Protein AF-A0A5C7WGX9-F1 (afdb_monomer_lite)

Radius of gyration: 15.66 Å; chains: 1; bounding box: 33×18×45 Å

pLDDT: mean 82.38, std 13.72, range [46.34, 97.25]

Sequence (60 aa):
VIGVRAYAQNATAAGLDPVARQAWQWFVTEVPQRSLHNWQNAAARLIAADLRSRSVLSQP

Foldseek 3Di:
DPDLPLDDPPRDLPPPDPVSSVVSVCCNPPPDPVRVVVVVVVVVVVVVVVVVVVVVVPDD

Secondary structure (DSSP, 8-state):
-----TT-TT--ST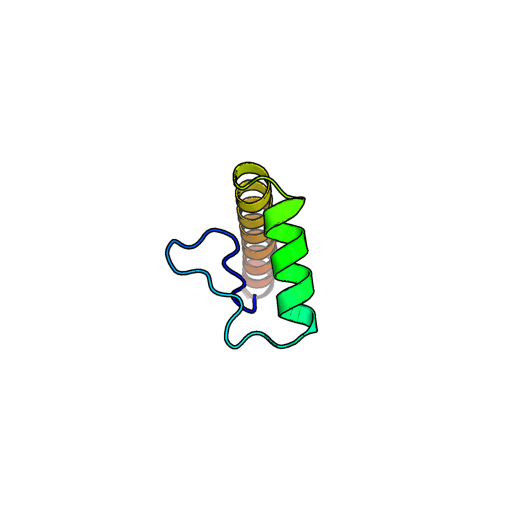T--HHHHHHHHHHHHHS-HHHHHHHHHHHHHHHHHHHHHHHHHT--

Structure (mmCIF, N/CA/C/O backbone):
data_AF-A0A5C7WGX9-F1
#
_entry.id   AF-A0A5C7WGX9-F1
#
loop_
_atom_site.group_PDB
_atom_site.id
_atom_site.type_symbol
_atom_site.label_atom_id
_atom_site.label_alt_id
_atom_site.label_comp_id
_atom_site.label_asym_id
_atom_site.label_entity_id
_atom_site.label_seq_id
_atom_site.pdbx_PDB_ins_code
_atom_site.Cartn_x
_atom_site.Cartn_y
_atom_site.Cartn_z
_atom_site.occupancy
_atom_site.B_iso_or_equiv
_atom_site.auth_seq_id
_atom_site.auth_comp_id
_atom_site.auth_asym_id
_atom_site.auth_atom_id
_atom_site.pdbx_PDB_model_num
ATOM 1 N N . VAL A 1 1 ? -9.816 -5.320 0.177 1.00 46.34 1 VAL A N 1
ATOM 2 C CA . VAL A 1 1 ? -9.060 -4.605 -0.879 1.00 46.34 1 VAL A CA 1
ATOM 3 C C . VAL A 1 1 ? -9.123 -5.470 -2.121 1.00 46.34 1 VAL A C 1
ATOM 5 O O . VAL A 1 1 ? -8.740 -6.630 -2.009 1.00 46.34 1 VAL A O 1
ATOM 8 N N . ILE A 1 2 ? -9.674 -4.978 -3.241 1.00 50.78 2 ILE A N 1
ATOM 9 C CA . ILE A 1 2 ? -9.626 -5.719 -4.515 1.00 50.78 2 ILE A CA 1
ATOM 10 C C . ILE A 1 2 ? -8.157 -6.073 -4.756 1.00 50.78 2 ILE A C 1
ATOM 12 O O . ILE A 1 2 ? -7.288 -5.206 -4.691 1.00 50.78 2 ILE A O 1
ATOM 16 N N . GLY A 1 3 ? -7.891 -7.377 -4.838 1.00 54.72 3 GLY A N 1
ATOM 17 C CA . GLY A 1 3 ? -6.611 -8.003 -4.518 1.00 54.72 3 GLY A CA 1
ATOM 18 C C . GLY A 1 3 ? -5.542 -7.786 -5.576 1.00 54.72 3 GLY A C 1
ATOM 19 O O . GLY A 1 3 ? -5.089 -8.740 -6.202 1.00 54.72 3 GLY A O 1
ATOM 20 N N . VAL A 1 4 ? -5.107 -6.543 -5.745 1.00 60.91 4 VAL A N 1
ATOM 21 C CA . VAL A 1 4 ? -3.931 -6.189 -6.533 1.00 60.91 4 VAL A CA 1
ATOM 22 C C . VAL A 1 4 ? -2.702 -6.666 -5.759 1.00 60.91 4 VAL A C 1
ATOM 24 O O . VAL A 1 4 ? -2.094 -5.950 -4.965 1.00 60.91 4 VAL A O 1
ATOM 27 N N . ARG A 1 5 ?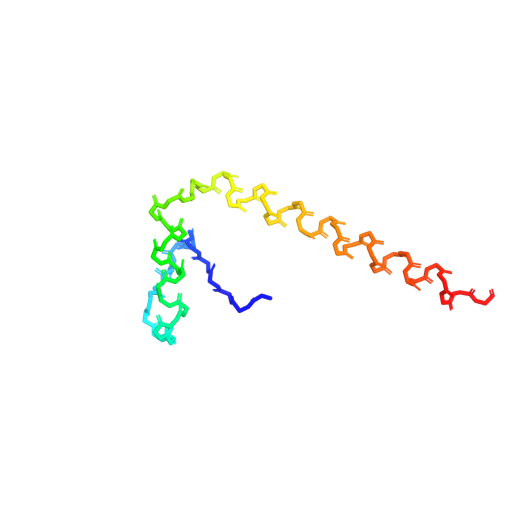 -2.365 -7.945 -5.930 1.00 66.31 5 ARG A N 1
AT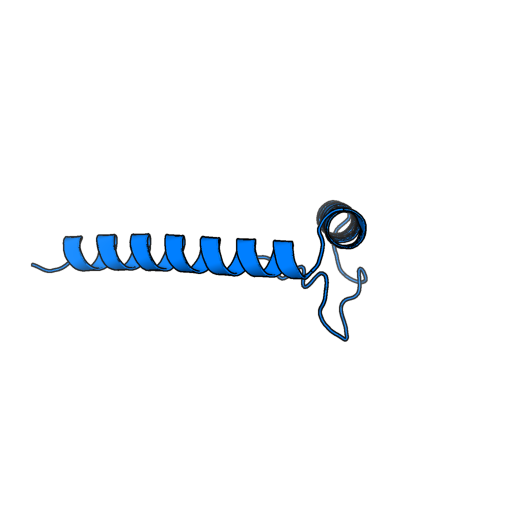OM 28 C CA . ARG A 1 5 ? -1.160 -8.544 -5.362 1.00 66.31 5 ARG A CA 1
ATOM 29 C C . ARG A 1 5 ? 0.026 -8.170 -6.244 1.00 66.31 5 ARG A C 1
ATOM 31 O O . ARG A 1 5 ? 0.475 -8.994 -7.024 1.00 66.31 5 ARG A O 1
ATOM 38 N N . ALA A 1 6 ? 0.520 -6.938 -6.118 1.00 62.50 6 ALA A N 1
ATOM 39 C CA . ALA A 1 6 ? 1.637 -6.408 -6.910 1.00 62.50 6 ALA A CA 1
ATOM 40 C C . ALA A 1 6 ? 2.854 -7.357 -6.989 1.00 62.50 6 ALA A C 1
ATOM 42 O O . ALA A 1 6 ? 3.476 -7.461 -8.036 1.00 62.50 6 ALA A O 1
ATOM 43 N N . TYR A 1 7 ? 3.115 -8.119 -5.918 1.00 63.00 7 TYR A N 1
ATOM 44 C CA . TYR A 1 7 ? 4.258 -9.035 -5.803 1.00 63.00 7 TYR A CA 1
ATOM 45 C C . TYR A 1 7 ? 3.879 -10.501 -5.535 1.00 63.00 7 TYR A C 1
ATOM 47 O O . TYR A 1 7 ? 4.681 -11.253 -4.983 1.00 63.00 7 TYR A O 1
ATOM 55 N N . ALA A 1 8 ? 2.656 -10.942 -5.854 1.00 70.88 8 ALA A N 1
ATOM 56 C CA . ALA A 1 8 ? 2.389 -12.382 -5.793 1.00 70.88 8 ALA A CA 1
ATOM 57 C C . ALA A 1 8 ? 3.152 -13.116 -6.899 1.00 70.88 8 ALA A C 1
ATOM 59 O O . ALA A 1 8 ? 3.265 -12.611 -8.010 1.00 70.88 8 ALA A O 1
ATOM 60 N N . GLN A 1 9 ? 3.598 -14.342 -6.612 1.00 65.81 9 GLN A N 1
ATOM 61 C CA . GLN A 1 9 ? 4.331 -15.178 -7.574 1.00 65.81 9 GLN A CA 1
ATOM 62 C C . GLN A 1 9 ? 3.590 -15.343 -8.919 1.00 65.81 9 GLN A C 1
ATOM 64 O O . GLN A 1 9 ? 4.231 -15.419 -9.954 1.00 65.81 9 GLN A O 1
ATOM 69 N N . ASN A 1 10 ? 2.249 -15.313 -8.909 1.00 63.09 10 ASN A N 1
ATOM 70 C CA . ASN A 1 10 ? 1.391 -15.394 -10.101 1.00 63.09 10 ASN A CA 1
ATOM 71 C C . ASN A 1 10 ? 0.604 -14.096 -10.358 1.00 63.09 10 ASN A C 1
ATOM 73 O O . ASN A 1 10 ? -0.525 -14.131 -10.850 1.00 63.09 10 ASN A O 1
ATOM 77 N N . ALA A 1 11 ? 1.136 -12.946 -9.946 1.00 66.94 11 ALA A N 1
ATOM 78 C CA . ALA A 1 11 ? 0.495 -11.663 -10.195 1.00 66.94 11 ALA A CA 1
ATOM 79 C C . ALA A 1 11 ? 0.464 -11.377 -11.700 1.00 66.94 11 ALA A C 1
ATOM 81 O O . ALA A 1 11 ? 1.506 -11.207 -12.326 1.00 66.94 11 ALA A O 1
ATOM 82 N N . THR A 1 12 ? -0.733 -11.313 -12.279 1.00 68.38 12 THR A N 1
ATOM 83 C CA . THR A 1 12 ? -0.924 -10.932 -13.677 1.00 68.38 12 THR A CA 1
ATOM 84 C C . THR A 1 12 ? -1.887 -9.762 -13.778 1.00 68.38 12 THR A C 1
ATOM 86 O O . THR A 1 12 ? -2.874 -9.681 -13.049 1.00 68.38 12 THR A O 1
ATOM 89 N N . ALA A 1 13 ? -1.605 -8.855 -14.711 1.00 66.75 13 ALA A N 1
ATOM 90 C CA . ALA A 1 13 ? -2.522 -7.786 -15.089 1.00 66.75 13 ALA A CA 1
ATOM 91 C C . ALA A 1 13 ? -3.707 -8.291 -15.941 1.00 66.75 13 ALA A C 1
ATOM 93 O O . ALA A 1 13 ? -4.601 -7.506 -16.292 1.00 66.75 13 ALA A O 1
ATOM 94 N N . ALA A 1 14 ? -3.702 -9.577 -16.317 1.00 72.06 14 ALA A N 1
ATOM 95 C CA . ALA A 1 14 ? -4.797 -10.222 -17.025 1.00 72.06 14 ALA A CA 1
ATOM 96 C C . ALA A 1 14 ? -6.042 -10.281 -16.126 1.00 72.06 14 ALA A C 1
ATOM 98 O O . ALA A 1 14 ? -5.975 -10.715 -14.980 1.00 72.06 14 ALA A O 1
ATOM 99 N N . GLY A 1 15 ? -7.178 -9.809 -16.643 1.00 76.69 15 GLY A N 1
ATOM 100 C CA . GLY A 1 15 ? -8.443 -9.753 -15.902 1.00 76.69 15 GLY A CA 1
ATOM 101 C C . GLY A 1 15 ? -8.644 -8.511 -15.024 1.00 76.69 15 GLY A C 1
ATOM 102 O O . GLY A 1 15 ? -9.731 -8.345 -14.482 1.00 76.69 15 GLY A O 1
ATOM 103 N N . LEU A 1 16 ? -7.653 -7.616 -14.911 1.00 81.69 16 LEU A N 1
ATOM 104 C CA . LEU A 1 16 ? -7.853 -6.298 -14.298 1.00 81.69 16 LEU A CA 1
ATOM 105 C C . LEU A 1 16 ? -8.577 -5.356 -15.265 1.00 81.69 16 LEU A C 1
ATOM 107 O O . LEU A 1 16 ? -8.280 -5.337 -16.467 1.00 81.69 16 LEU A O 1
ATOM 111 N N . ASP A 1 17 ? -9.486 -4.545 -14.727 1.00 86.50 17 ASP A N 1
ATOM 112 C CA . ASP A 1 17 ? -10.021 -3.398 -15.453 1.00 86.50 17 ASP A CA 1
ATOM 113 C C . ASP A 1 17 ? -8.891 -2.378 -15.737 1.00 86.50 17 ASP A C 1
ATOM 115 O O . ASP A 1 17 ? -7.813 -2.448 -15.128 1.00 86.50 17 ASP A O 1
ATOM 119 N N . PRO A 1 18 ? -9.091 -1.432 -16.669 1.00 86.81 18 PRO A N 1
ATOM 120 C CA . PRO A 1 18 ? -8.051 -0.482 -17.054 1.00 86.81 18 PRO A CA 1
ATOM 121 C C . PRO A 1 18 ? -7.479 0.318 -15.876 1.00 86.81 18 PRO A C 1
ATOM 123 O O . PRO A 1 18 ? -6.265 0.527 -15.815 1.00 86.81 18 PRO A O 1
ATOM 126 N N . VAL A 1 19 ? -8.321 0.718 -14.916 1.00 89.19 19 VAL A N 1
ATOM 127 C CA . VAL A 1 19 ? -7.884 1.513 -13.761 1.00 89.19 19 VAL A CA 1
ATOM 128 C C . VAL A 1 19 ? -7.054 0.663 -12.804 1.00 89.19 19 VAL A C 1
ATOM 130 O O . VAL A 1 19 ? -5.961 1.080 -12.406 1.00 89.19 19 VAL A O 1
ATOM 133 N N . ALA A 1 20 ? -7.505 -0.551 -12.472 1.00 85.38 20 ALA A N 1
ATOM 134 C CA . ALA A 1 20 ? -6.732 -1.446 -11.616 1.00 85.38 20 ALA A CA 1
ATOM 135 C C . ALA A 1 20 ? -5.405 -1.860 -12.263 1.00 85.38 20 ALA A C 1
ATOM 137 O O . ALA A 1 20 ? -4.406 -2.005 -11.555 1.00 85.38 20 ALA A O 1
ATOM 138 N N . ARG A 1 21 ? -5.357 -2.002 -13.595 1.00 86.12 21 ARG A N 1
ATOM 139 C CA . ARG A 1 21 ? -4.106 -2.266 -14.319 1.00 86.12 21 ARG A CA 1
ATOM 140 C C . ARG A 1 21 ? -3.122 -1.105 -14.190 1.00 86.12 21 ARG A C 1
ATOM 142 O O . ARG A 1 21 ? -1.957 -1.355 -13.892 1.00 86.12 21 ARG A O 1
ATOM 149 N N . GLN A 1 22 ? -3.580 0.133 -14.373 1.00 88.56 22 GLN A N 1
ATOM 150 C CA . GLN A 1 22 ? -2.729 1.318 -14.230 1.00 88.56 22 GLN A CA 1
ATOM 151 C C . GLN A 1 22 ? -2.190 1.452 -12.800 1.00 88.56 22 GLN A C 1
ATOM 153 O O . GLN A 1 22 ? -1.000 1.699 -12.603 1.00 88.56 22 GLN A O 1
ATOM 158 N N . ALA A 1 23 ? -3.049 1.239 -11.801 1.00 87.88 23 ALA A N 1
ATOM 159 C CA . ALA A 1 23 ? -2.641 1.252 -10.402 1.00 87.88 23 ALA A CA 1
ATOM 160 C C . ALA A 1 23 ? -1.621 0.142 -10.103 1.00 87.88 23 ALA A C 1
ATOM 162 O O . ALA A 1 23 ? -0.604 0.402 -9.464 1.00 87.88 23 ALA A O 1
ATOM 163 N N . TRP A 1 24 ? -1.857 -1.082 -10.592 1.00 85.88 24 TRP A N 1
ATOM 164 C CA . TRP A 1 24 ? -0.920 -2.198 -10.430 1.00 85.88 24 TRP A CA 1
ATOM 165 C C . TRP A 1 24 ? 0.446 -1.888 -11.046 1.00 85.88 24 TRP A C 1
ATOM 167 O O . TRP A 1 24 ? 1.454 -2.100 -10.379 1.00 85.88 24 TRP A O 1
ATOM 177 N N . GLN A 1 25 ? 0.479 -1.341 -12.268 1.00 87.88 25 GLN A N 1
ATOM 178 C CA . GLN A 1 25 ? 1.723 -0.939 -12.933 1.00 87.88 25 GLN A CA 1
ATOM 179 C C . GLN A 1 25 ? 2.486 0.106 -12.117 1.00 87.88 25 GLN A C 1
ATOM 181 O O . GLN A 1 25 ? 3.668 -0.073 -11.847 1.00 87.88 25 GLN A O 1
ATOM 186 N N . TRP A 1 26 ? 1.801 1.150 -11.649 1.00 89.81 26 TRP A N 1
ATOM 187 C CA . TRP A 1 26 ? 2.426 2.154 -10.793 1.00 89.81 26 TRP A CA 1
ATOM 188 C C . TRP A 1 26 ? 2.991 1.538 -9.505 1.00 89.81 26 TRP A C 1
ATOM 190 O O . TRP A 1 26 ? 4.127 1.821 -9.142 1.00 89.81 26 TRP A O 1
ATOM 200 N N . PHE A 1 27 ? 2.251 0.638 -8.845 1.00 88.12 27 PHE A N 1
ATOM 201 C CA . PHE A 1 27 ? 2.735 -0.027 -7.633 1.00 88.12 27 PHE A CA 1
ATOM 202 C C . PHE A 1 27 ? 4.014 -0.830 -7.873 1.00 88.12 27 PHE A C 1
ATOM 204 O O . PHE A 1 27 ? 4.937 -0.726 -7.072 1.00 88.12 27 PHE A O 1
ATOM 211 N N . VAL A 1 28 ? 4.083 -1.628 -8.944 1.00 85.00 28 VAL A N 1
ATOM 212 C CA . VAL A 1 28 ? 5.267 -2.468 -9.195 1.00 85.00 28 VAL A CA 1
ATOM 213 C C . VAL A 1 28 ? 6.489 -1.656 -9.627 1.00 85.00 28 VAL A C 1
ATOM 215 O O . VAL A 1 28 ? 7.608 -2.095 -9.361 1.00 85.00 28 VAL A O 1
ATOM 218 N N . THR A 1 29 ? 6.283 -0.494 -10.256 1.00 90.69 29 THR A N 1
ATOM 219 C CA . THR A 1 29 ? 7.360 0.385 -10.736 1.00 90.69 29 THR A CA 1
ATOM 220 C C . THR A 1 29 ? 7.854 1.355 -9.662 1.00 90.69 29 THR A C 1
ATOM 222 O O . THR A 1 29 ? 9.060 1.511 -9.498 1.00 90.69 29 THR A O 1
ATOM 225 N N . GLU A 1 30 ? 6.948 1.979 -8.908 1.00 93.62 30 GLU A N 1
ATOM 226 C CA . GLU A 1 30 ? 7.270 3.128 -8.046 1.00 93.62 30 GLU A CA 1
ATOM 227 C C . GLU A 1 30 ? 7.357 2.778 -6.556 1.00 93.62 30 GLU A C 1
ATOM 229 O O . GLU A 1 30 ? 7.948 3.521 -5.769 1.00 93.62 30 GLU A O 1
ATOM 234 N N . VAL A 1 31 ? 6.767 1.659 -6.125 1.00 90.25 31 VAL A N 1
ATOM 235 C CA . VAL A 1 31 ? 6.664 1.318 -4.700 1.00 90.25 31 VAL A CA 1
ATOM 236 C C . VAL A 1 31 ? 7.463 0.058 -4.400 1.00 90.25 31 VAL A C 1
ATOM 238 O O . VAL A 1 31 ? 6.971 -1.032 -4.651 1.00 90.25 31 VAL A O 1
ATOM 241 N N . PRO A 1 32 ? 8.642 0.141 -3.757 1.00 90.44 32 PRO A N 1
ATOM 242 C CA . PRO A 1 32 ? 9.400 -1.048 -3.384 1.00 90.44 32 PRO A CA 1
ATOM 243 C C . PRO A 1 32 ? 8.569 -2.049 -2.567 1.00 90.44 32 PRO A C 1
ATOM 245 O O . PRO A 1 32 ? 7.828 -1.663 -1.657 1.00 90.44 32 PRO A O 1
ATOM 248 N N . GLN A 1 33 ? 8.767 -3.350 -2.807 1.00 87.12 33 GLN A N 1
ATOM 249 C CA . GLN A 1 33 ? 8.019 -4.433 -2.147 1.00 87.12 33 GLN A CA 1
ATOM 250 C C . GLN A 1 33 ? 7.989 -4.310 -0.614 1.00 87.12 33 GLN A C 1
ATOM 252 O O . GLN A 1 33 ? 6.948 -4.524 0.011 1.00 87.12 33 GLN A O 1
ATOM 257 N N . ARG A 1 34 ? 9.113 -3.927 0.009 1.00 91.44 34 ARG A N 1
ATOM 258 C CA . ARG A 1 34 ? 9.197 -3.728 1.466 1.00 91.44 34 ARG A CA 1
ATOM 259 C C . ARG A 1 34 ? 8.307 -2.575 1.945 1.00 91.44 34 ARG A C 1
ATOM 261 O O . ARG A 1 34 ? 7.664 -2.702 2.984 1.00 91.44 34 ARG A O 1
ATOM 268 N N . SER A 1 35 ? 8.246 -1.477 1.194 1.00 93.94 35 SER A N 1
ATOM 269 C CA . SER A 1 35 ? 7.390 -0.327 1.505 1.00 93.94 35 SER A CA 1
ATOM 270 C C . SER A 1 35 ? 5.916 -0.694 1.386 1.00 93.94 35 SER A C 1
ATOM 272 O O . SER A 1 35 ? 5.155 -0.427 2.316 1.00 93.94 35 SER A O 1
ATOM 274 N N . LEU A 1 36 ? 5.530 -1.400 0.314 1.00 89.88 36 LEU A N 1
ATOM 275 C CA . LEU A 1 36 ? 4.157 -1.882 0.149 1.00 89.88 36 LEU A CA 1
ATOM 276 C C . LEU A 1 36 ? 3.738 -2.790 1.313 1.00 89.88 36 LEU A C 1
ATOM 278 O O . LEU A 1 36 ? 2.652 -2.622 1.868 1.00 89.88 36 LEU A O 1
ATOM 282 N N . HIS A 1 37 ? 4.610 -3.713 1.726 1.00 88.12 37 HIS A N 1
ATOM 283 C CA . HIS A 1 37 ? 4.353 -4.579 2.876 1.00 88.12 37 HIS A CA 1
ATOM 284 C C . HIS A 1 37 ? 4.179 -3.782 4.178 1.00 88.12 37 HIS A C 1
ATOM 286 O O . HIS A 1 37 ? 3.243 -4.029 4.940 1.00 88.12 37 HIS A O 1
ATOM 292 N N . ASN A 1 38 ? 5.038 -2.790 4.424 1.00 93.25 38 ASN A N 1
ATOM 293 C CA . ASN A 1 38 ? 4.931 -1.931 5.604 1.00 93.25 38 ASN A CA 1
ATOM 294 C C . ASN A 1 38 ? 3.609 -1.153 5.628 1.00 93.25 38 ASN A C 1
ATOM 296 O O . ASN A 1 38 ? 2.964 -1.086 6.675 1.00 93.25 38 ASN A O 1
ATOM 300 N N . TRP A 1 39 ? 3.177 -0.609 4.488 1.00 93.06 39 TRP A N 1
ATOM 301 C CA . TRP A 1 39 ? 1.897 0.092 4.375 1.00 93.06 39 TRP A CA 1
ATOM 302 C C . TRP A 1 39 ? 0.708 -0.839 4.607 1.00 93.06 39 TRP A C 1
ATOM 304 O O . TRP A 1 39 ? -0.203 -0.487 5.353 1.00 93.06 39 TRP A O 1
ATOM 314 N N . GLN A 1 40 ? 0.739 -2.047 4.040 1.00 91.38 40 GLN A N 1
ATOM 315 C CA . GLN A 1 40 ? -0.291 -3.062 4.277 1.00 91.38 40 GLN A CA 1
ATOM 316 C C . GLN A 1 40 ? -0.376 -3.446 5.762 1.00 91.38 40 GLN A C 1
ATOM 318 O O . GLN A 1 40 ? -1.472 -3.478 6.322 1.00 91.38 40 GLN A O 1
ATOM 323 N N . ASN A 1 41 ? 0.763 -3.662 6.427 1.00 94.81 41 ASN A N 1
ATOM 324 C CA . ASN A 1 41 ? 0.805 -3.954 7.862 1.00 94.81 41 ASN A CA 1
ATOM 325 C C . ASN A 1 41 ? 0.284 -2.787 8.711 1.00 94.81 41 ASN A C 1
ATOM 327 O O . ASN A 1 41 ? -0.458 -3.007 9.670 1.00 94.81 41 ASN A O 1
ATOM 331 N N . ALA A 1 42 ? 0.662 -1.550 8.379 1.00 96.19 42 ALA A N 1
ATOM 332 C CA . ALA A 1 42 ? 0.181 -0.360 9.076 1.00 96.19 42 ALA A CA 1
ATOM 333 C C . ALA A 1 42 ? -1.342 -0.213 8.931 1.00 96.19 42 ALA A C 1
ATOM 335 O O . ALA A 1 42 ? -2.038 -0.048 9.932 1.00 96.19 42 ALA A O 1
ATOM 336 N N . ALA A 1 43 ? -1.871 -0.370 7.714 1.00 93.81 43 ALA A N 1
ATOM 337 C CA . ALA A 1 43 ? -3.307 -0.329 7.451 1.00 93.81 43 ALA A CA 1
ATOM 338 C C . ALA A 1 43 ? -4.068 -1.426 8.213 1.00 93.81 43 ALA A C 1
ATOM 340 O O . ALA A 1 43 ? -5.095 -1.146 8.830 1.00 93.81 43 ALA A O 1
ATOM 341 N N . ALA A 1 44 ? -3.546 -2.657 8.239 1.00 94.94 44 ALA A N 1
ATOM 342 C CA . ALA A 1 44 ? -4.157 -3.757 8.985 1.00 94.94 44 ALA A CA 1
ATOM 343 C C . ALA A 1 44 ? -4.253 -3.453 10.489 1.00 94.94 44 ALA A C 1
ATOM 345 O O . ALA A 1 44 ? -5.289 -3.703 11.105 1.00 94.94 44 ALA A O 1
ATOM 346 N N . ARG A 1 45 ? -3.203 -2.862 11.074 1.00 96.31 45 ARG A N 1
ATOM 347 C CA . ARG A 1 45 ? -3.204 -2.440 12.484 1.00 96.31 45 ARG A CA 1
ATOM 348 C C . ARG A 1 45 ? -4.229 -1.342 12.758 1.00 96.31 45 ARG A C 1
ATOM 350 O O . ARG A 1 45 ? -4.918 -1.420 13.770 1.00 96.31 45 ARG A O 1
ATOM 357 N N . LEU A 1 46 ? -4.350 -0.356 11.868 1.00 97.25 46 LEU A N 1
ATOM 358 C CA . LEU A 1 46 ? -5.341 0.718 11.999 1.00 97.25 46 LEU A CA 1
ATOM 359 C C . LEU A 1 46 ? -6.772 0.172 11.965 1.00 97.25 46 LEU A C 1
ATOM 361 O O . LEU A 1 46 ? -7.575 0.510 12.829 1.00 97.25 46 LEU A O 1
ATOM 365 N N . ILE A 1 47 ? -7.070 -0.724 11.022 1.00 94.56 47 ILE A N 1
ATOM 366 C CA . ILE A 1 47 ? -8.385 -1.371 10.929 1.00 94.56 47 ILE A CA 1
ATOM 367 C C . ILE A 1 47 ? -8.659 -2.206 12.184 1.00 94.56 47 ILE A C 1
ATOM 369 O O . ILE A 1 47 ? -9.737 -2.110 12.759 1.00 94.56 47 ILE A O 1
ATOM 373 N N . ALA A 1 48 ? -7.686 -2.993 12.650 1.00 95.56 48 ALA A N 1
ATOM 374 C CA . ALA A 1 48 ? -7.841 -3.777 13.873 1.00 95.56 48 ALA A CA 1
ATOM 375 C C . ALA A 1 48 ? -8.111 -2.890 15.103 1.00 95.56 48 ALA A C 1
ATOM 377 O O . ALA A 1 48 ? -8.937 -3.246 15.945 1.00 95.56 48 ALA A O 1
ATOM 378 N N . ALA A 1 49 ? -7.451 -1.732 15.198 1.00 96.62 49 ALA A N 1
ATOM 379 C CA . ALA A 1 49 ? -7.686 -0.763 16.264 1.00 96.62 49 ALA A CA 1
ATOM 380 C C . ALA A 1 49 ? -9.100 -0.159 16.195 1.00 96.62 49 ALA A C 1
ATOM 382 O O . ALA A 1 49 ? -9.778 -0.103 17.221 1.00 96.62 49 ALA A O 1
ATOM 383 N N . ASP A 1 50 ? -9.569 0.227 15.004 1.00 95.56 50 ASP A N 1
ATOM 384 C CA . ASP A 1 50 ? -10.932 0.737 14.795 1.00 95.56 50 ASP A CA 1
ATOM 385 C C . ASP A 1 50 ? -11.991 -0.316 15.154 1.00 95.56 50 ASP A C 1
ATOM 387 O O . ASP A 1 50 ? -12.896 -0.048 15.945 1.00 95.56 50 ASP A O 1
ATOM 391 N N . LEU A 1 51 ? -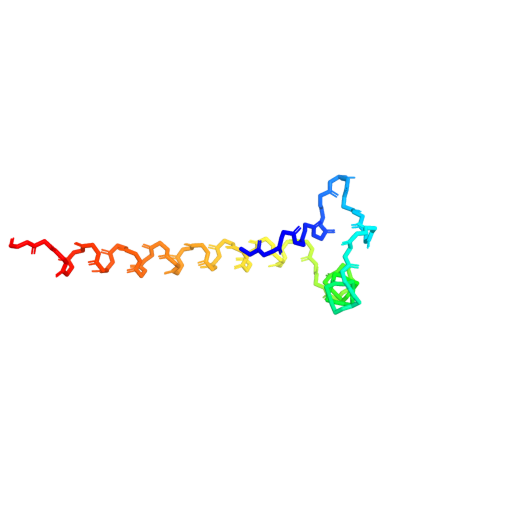11.832 -1.550 14.664 1.00 95.88 51 LEU A N 1
ATOM 392 C CA . LEU A 1 51 ? -12.736 -2.660 14.979 1.00 95.88 51 LEU A CA 1
ATOM 393 C C . LEU A 1 51 ? -12.774 -2.959 16.483 1.00 95.88 51 LEU A C 1
ATOM 395 O O . LEU A 1 51 ? -13.851 -3.162 17.044 1.00 95.88 51 LEU A O 1
ATOM 399 N N . ARG A 1 52 ? -11.616 -2.944 17.157 1.00 93.62 52 ARG A N 1
ATOM 400 C CA . ARG A 1 52 ? -11.543 -3.127 18.612 1.00 93.62 52 ARG A CA 1
ATOM 401 C C . ARG A 1 52 ? -12.246 -1.996 19.357 1.00 93.62 52 ARG A C 1
ATOM 403 O O . ARG A 1 52 ? -12.991 -2.276 20.290 1.00 93.62 52 ARG A O 1
ATOM 410 N N . SER A 1 53 ? -12.033 -0.747 18.945 1.00 94.19 53 SER A N 1
ATOM 411 C CA . SER A 1 53 ? -12.699 0.419 19.534 1.00 94.19 53 SER A CA 1
ATOM 412 C C . SER A 1 53 ? -14.224 0.303 19.423 1.00 94.19 53 SER A C 1
ATOM 414 O O . SER A 1 53 ? -14.933 0.406 20.422 1.00 94.19 53 SER A O 1
ATOM 416 N N . ARG A 1 54 ? -14.734 -0.041 18.234 1.00 93.44 54 ARG A N 1
ATOM 417 C CA . ARG A 1 54 ? -16.171 -0.278 18.001 1.00 93.44 54 ARG A CA 1
ATOM 418 C C . ARG A 1 54 ? -16.731 -1.424 18.843 1.00 93.44 54 ARG A C 1
ATOM 420 O O . ARG A 1 54 ? -17.855 -1.325 19.329 1.00 93.44 54 ARG A O 1
ATOM 427 N N . SER A 1 55 ? -15.955 -2.494 19.023 1.00 88.44 55 SER A N 1
ATOM 428 C CA . SER A 1 55 ? -16.350 -3.629 19.861 1.00 88.44 55 SER A CA 1
ATOM 429 C C . SER A 1 55 ? -16.463 -3.246 21.336 1.00 88.44 55 SER A 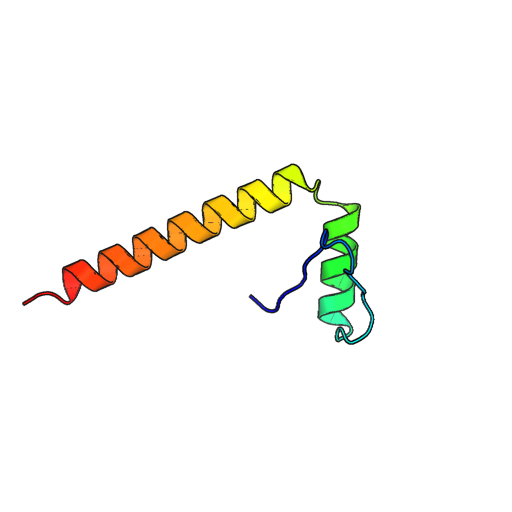C 1
ATOM 431 O O . SER A 1 55 ? -17.403 -3.687 21.984 1.00 88.44 55 SER A O 1
ATOM 433 N N . VAL A 1 56 ? -15.538 -2.432 21.859 1.00 83.44 56 VAL A N 1
ATOM 434 C CA . VAL A 1 56 ? -15.591 -1.937 23.248 1.00 83.44 56 VAL A CA 1
ATOM 435 C C . VAL A 1 56 ? -16.800 -1.024 23.451 1.00 83.44 56 VAL A C 1
ATOM 437 O O . VAL A 1 56 ? -17.489 -1.140 24.455 1.00 83.44 56 VAL A O 1
ATOM 440 N N . LEU A 1 57 ? -17.101 -0.162 22.477 1.00 75.94 57 LEU A N 1
ATOM 441 C CA . LEU A 1 57 ? -18.267 0.729 22.521 1.00 75.94 57 LEU A CA 1
ATOM 442 C C . LEU A 1 57 ? -19.615 -0.003 22.385 1.00 75.94 57 LEU A C 1
ATOM 444 O O . LEU A 1 57 ? -20.644 0.574 22.717 1.00 75.94 57 LEU A O 1
ATOM 448 N N . SER A 1 58 ? -19.625 -1.242 21.884 1.00 72.62 58 SER A N 1
ATOM 449 C CA . SER A 1 58 ? -20.842 -2.063 21.742 1.00 72.62 58 SER A CA 1
ATOM 450 C C . SER A 1 58 ? -21.092 -3.006 22.926 1.00 72.62 58 SER A C 1
ATOM 452 O O . SER A 1 58 ? -22.052 -3.775 22.884 1.00 72.62 58 SER A O 1
ATOM 454 N N . GLN A 1 59 ? -20.237 -3.001 23.953 1.00 56.47 59 GLN A N 1
ATOM 4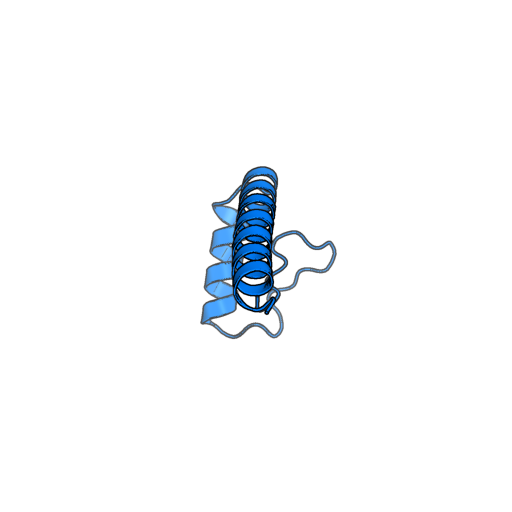55 C CA . GLN A 1 59 ? -20.396 -3.856 25.129 1.00 56.47 59 GLN A CA 1
ATOM 456 C C . GLN A 1 59 ? -21.283 -3.132 26.169 1.00 56.47 59 GLN A C 1
ATOM 458 O O . GLN A 1 59 ? -20.954 -1.994 26.506 1.00 56.47 59 GLN A O 1
ATOM 463 N N . PRO A 1 60 ? -22.415 -3.724 26.610 1.00 55.72 60 PRO A N 1
ATOM 464 C CA . PRO A 1 60 ? -23.367 -3.091 27.530 1.00 55.72 60 PRO A CA 1
ATOM 465 C C . PRO A 1 60 ? -22.826 -2.926 28.955 1.00 55.72 60 PRO A C 1
ATOM 467 O O . PRO A 1 60 ? -21.959 -3.737 29.362 1.00 55.72 60 PRO A O 1
#